Protein AF-A0A850T8P4-F1 (afdb_monomer_lite)

Secondary structure (DSSP, 8-state):
-PPPPPHHHHHHHHHHHHHHHHTT--SHHHHHHHHHHHHHHHHHHHTT---HHHHHHHHHHHH--HHHHHHHHHHIIIIIHHHS-HHHHHHHHHHHTSHHHHHHHHTTTTT-

Foldseek 3Di:
DDDDQDPVLLVVLLCLLLCLQQVPQDDPVSNVVSSVLSLQLLLCLLQVNLDLVSQLVSCCVPVVDNVVSVVVSCSNVPPRSVSDDPVSSVSSNVQCVDPVSVVVSVVVVVVD

Structure (mmCIF, N/CA/C/O backbone):
data_AF-A0A850T8P4-F1
#
_entry.id   AF-A0A850T8P4-F1
#
loop_
_atom_site.group_PDB
_atom_site.id
_atom_site.type_symbol
_atom_site.label_atom_id
_atom_site.label_alt_id
_atom_site.label_comp_id
_atom_site.label_asym_id
_atom_site.label_entity_id
_atom_site.label_seq_id
_atom_site.pdbx_PDB_ins_code
_atom_site.Cartn_x
_atom_site.Cartn_y
_atom_site.Cartn_z
_atom_site.occupancy
_atom_site.B_iso_or_equiv
_atom_site.auth_seq_id
_atom_site.auth_comp_id
_atom_site.auth_asym_id
_atom_site.auth_atom_id
_atom_site.pdbx_PDB_model_num
ATOM 1 N N . MET A 1 1 ? -21.821 7.305 18.497 1.00 38.91 1 MET A N 1
ATOM 2 C CA . MET A 1 1 ? -22.010 7.422 17.034 1.00 38.91 1 MET A CA 1
ATOM 3 C C . MET A 1 1 ? -20.646 7.615 16.388 1.00 38.91 1 MET A C 1
ATOM 5 O O . MET A 1 1 ? -20.012 8.635 16.623 1.00 38.91 1 MET A O 1
ATOM 9 N N . GLY A 1 2 ? -20.127 6.601 15.691 1.00 54.88 2 GLY A N 1
ATOM 10 C CA . GLY A 1 2 ? -18.829 6.704 15.018 1.00 54.88 2 GLY A CA 1
ATOM 11 C C . GLY A 1 2 ? -18.959 7.540 13.747 1.00 54.88 2 GLY A C 1
ATOM 12 O O . GLY A 1 2 ? -19.867 7.297 12.961 1.00 54.88 2 GLY A O 1
ATOM 13 N N . LYS A 1 3 ? -18.075 8.523 13.558 1.00 65.81 3 LYS A N 1
ATOM 14 C CA . LYS A 1 3 ? -18.006 9.333 12.335 1.00 65.81 3 LYS A CA 1
ATOM 15 C C . LYS A 1 3 ? -17.810 8.403 11.129 1.00 65.81 3 LYS A C 1
ATOM 17 O O . LYS A 1 3 ? -16.884 7.591 11.144 1.00 65.81 3 LYS A O 1
ATOM 22 N N . THR A 1 4 ? -18.680 8.502 10.125 1.00 82.44 4 THR A N 1
ATOM 23 C CA . THR A 1 4 ? -18.540 7.764 8.862 1.00 82.44 4 THR A CA 1
ATOM 24 C C . THR A 1 4 ? -17.214 8.142 8.209 1.00 82.44 4 THR A C 1
ATOM 26 O O . THR A 1 4 ? -16.907 9.328 8.079 1.00 82.44 4 THR A O 1
ATOM 29 N N . ILE A 1 5 ? -16.416 7.137 7.847 1.00 89.88 5 ILE A N 1
ATOM 30 C CA . ILE A 1 5 ? -15.152 7.333 7.131 1.00 89.88 5 ILE A CA 1
ATOM 31 C C . ILE A 1 5 ? -15.494 7.676 5.685 1.00 89.88 5 ILE A C 1
ATOM 33 O O . ILE A 1 5 ? -16.238 6.933 5.046 1.00 89.88 5 ILE A O 1
ATOM 37 N N . LYS A 1 6 ? -14.989 8.807 5.192 1.00 92.25 6 LYS A N 1
ATOM 38 C CA . LYS A 1 6 ? -15.264 9.270 3.834 1.00 92.25 6 LYS A CA 1
ATOM 39 C C . LYS A 1 6 ? -14.225 8.744 2.848 1.00 92.25 6 LYS A C 1
ATOM 41 O O . LYS A 1 6 ? -13.068 8.551 3.219 1.00 92.25 6 LYS A O 1
ATOM 46 N N . LYS A 1 7 ? -14.628 8.570 1.590 1.00 92.25 7 LYS A N 1
ATOM 47 C CA . LYS A 1 7 ? -13.743 8.116 0.513 1.00 92.25 7 LYS A CA 1
ATOM 48 C C . LYS A 1 7 ? -12.568 9.070 0.298 1.00 92.25 7 LYS A C 1
ATOM 50 O O . LYS A 1 7 ? -11.436 8.615 0.201 1.00 92.25 7 LYS A O 1
ATOM 55 N N . GLU A 1 8 ? -12.806 10.379 0.359 1.00 94.94 8 GLU A N 1
ATOM 56 C CA . GLU A 1 8 ? -11.762 11.392 0.152 1.00 94.94 8 GLU A CA 1
ATOM 57 C C . GLU A 1 8 ? -10.690 11.347 1.251 1.00 94.94 8 GLU A C 1
ATOM 59 O O . GLU A 1 8 ? -9.529 11.684 1.020 1.00 94.94 8 GLU A O 1
ATOM 64 N N . ASP A 1 9 ? -11.062 10.927 2.466 1.00 95.62 9 ASP A N 1
ATOM 65 C CA . ASP A 1 9 ? -10.086 10.718 3.533 1.00 95.62 9 ASP A CA 1
ATOM 66 C C . ASP A 1 9 ? -9.191 9.516 3.203 1.00 95.62 9 ASP A C 1
ATOM 68 O O . ASP A 1 9 ? -7.980 9.580 3.393 1.00 95.62 9 ASP A O 1
ATOM 72 N N . ILE A 1 10 ? -9.767 8.437 2.665 1.00 96.56 10 ILE A N 1
ATOM 73 C CA . ILE A 1 10 ? -9.036 7.226 2.273 1.00 96.56 10 ILE A CA 1
ATOM 74 C C . ILE A 1 10 ? -8.128 7.465 1.068 1.00 96.56 10 ILE A C 1
ATOM 76 O O . ILE A 1 10 ? -6.999 6.977 1.063 1.00 96.56 10 ILE A O 1
ATOM 80 N N . GLU A 1 11 ? -8.571 8.252 0.092 1.00 95.88 11 GLU A N 1
ATOM 81 C CA . GLU A 1 11 ? -7.754 8.658 -1.056 1.00 95.88 11 GLU A CA 1
ATOM 82 C C . GLU A 1 11 ? -6.499 9.414 -0.598 1.00 95.88 11 GLU A C 1
ATOM 84 O O . GLU A 1 11 ? -5.391 9.069 -1.005 1.00 95.88 11 GLU A O 1
ATOM 89 N N . LYS A 1 12 ? -6.631 10.339 0.362 1.00 97.75 12 LYS A N 1
ATOM 90 C CA . LYS A 1 12 ? -5.477 11.027 0.972 1.00 97.75 12 LYS A CA 1
ATOM 91 C C . LYS A 1 12 ? -4.542 10.076 1.718 1.00 97.75 12 LYS A C 1
ATOM 93 O O . LYS A 1 12 ? -3.325 10.270 1.701 1.00 97.75 12 LYS A O 1
ATOM 98 N N . LEU A 1 13 ? -5.078 9.051 2.387 1.00 98.31 13 LEU A N 1
ATOM 99 C CA . LEU A 1 13 ? -4.240 8.032 3.027 1.00 98.31 13 LEU A CA 1
ATOM 100 C C . LEU A 1 13 ? -3.466 7.218 1.989 1.00 98.31 13 LEU A C 1
ATOM 102 O O . LEU A 1 13 ? -2.280 6.963 2.192 1.00 98.31 13 LEU A O 1
ATOM 106 N N . PHE A 1 14 ? -4.101 6.861 0.872 1.00 98.00 14 PHE A N 1
ATOM 107 C CA . PHE A 1 14 ? -3.432 6.180 -0.231 1.00 98.00 14 PHE A CA 1
ATOM 108 C C . PHE A 1 14 ? -2.347 7.056 -0.878 1.00 98.00 14 PHE A C 1
ATOM 110 O O . PHE A 1 14 ? -1.243 6.574 -1.132 1.00 98.00 14 PHE A O 1
ATOM 117 N N . GLU A 1 15 ? -2.599 8.349 -1.094 1.00 97.75 15 GLU A N 1
ATOM 118 C CA . GLU A 1 15 ? -1.586 9.298 -1.582 1.00 97.75 15 GLU A CA 1
ATOM 119 C C . GLU A 1 15 ? -0.380 9.362 -0.637 1.00 97.75 15 GLU A C 1
ATOM 121 O O . GLU A 1 15 ? 0.764 9.200 -1.064 1.00 97.75 15 GLU A O 1
ATOM 126 N N . LYS A 1 16 ? -0.627 9.514 0.669 1.00 98.31 16 LYS A N 1
ATOM 127 C CA . LYS A 1 16 ? 0.425 9.537 1.696 1.00 98.31 16 LYS A CA 1
ATOM 128 C C . LYS A 1 16 ? 1.228 8.234 1.727 1.00 98.31 16 LYS A C 1
ATOM 130 O O . LYS A 1 16 ? 2.453 8.268 1.825 1.00 98.31 16 LYS A O 1
ATOM 135 N N . PHE A 1 17 ? 0.543 7.097 1.631 1.00 98.38 17 PHE A N 1
ATOM 136 C CA . PHE A 1 17 ? 1.140 5.763 1.611 1.00 98.38 17 PHE A CA 1
ATOM 137 C C . PHE A 1 17 ? 1.982 5.509 0.353 1.00 98.38 17 PHE A C 1
ATOM 139 O O . PHE A 1 17 ? 3.072 4.947 0.446 1.00 98.38 17 PHE A O 1
ATOM 146 N N . SER A 1 18 ? 1.494 5.927 -0.817 1.00 97.81 18 SER A N 1
ATOM 147 C CA . SER A 1 18 ? 2.135 5.693 -2.118 1.00 97.81 18 SER A CA 1
ATOM 148 C C . SER A 1 18 ? 3.256 6.681 -2.430 1.00 97.81 18 SER A C 1
ATOM 150 O O . SER A 1 18 ? 4.151 6.361 -3.212 1.00 97.81 18 SER A O 1
ATOM 152 N N . TYR A 1 19 ? 3.265 7.853 -1.790 1.00 97.69 19 TYR A N 1
ATOM 153 C CA . TYR A 1 19 ? 4.244 8.909 -2.044 1.00 97.69 19 TYR A CA 1
ATOM 154 C C . TYR A 1 19 ? 5.713 8.442 -2.050 1.00 97.69 19 TYR A C 1
ATOM 156 O O . TYR A 1 19 ? 6.442 8.827 -2.965 1.00 97.69 19 TYR A O 1
ATOM 164 N N . PRO A 1 20 ? 6.196 7.587 -1.120 1.00 96.94 20 PRO A N 1
ATOM 165 C CA . PRO A 1 20 ? 7.571 7.084 -1.166 1.00 96.94 20 PRO A CA 1
ATOM 166 C C . PRO A 1 20 ? 7.922 6.304 -2.442 1.00 96.94 20 PRO A C 1
ATOM 168 O O . PRO A 1 20 ? 9.083 6.322 -2.843 1.00 96.94 20 PRO A O 1
ATOM 171 N N . MET A 1 21 ? 6.942 5.644 -3.064 1.00 95.38 21 MET A N 1
ATOM 172 C CA . MET A 1 21 ? 7.085 4.891 -4.314 1.00 95.38 21 MET A CA 1
ATOM 173 C C . MET A 1 21 ? 6.953 5.798 -5.541 1.00 95.38 21 MET A C 1
ATOM 175 O O . MET A 1 21 ? 7.703 5.662 -6.506 1.00 95.38 21 MET A O 1
ATOM 179 N N . THR A 1 22 ? 6.004 6.733 -5.517 1.00 95.25 22 THR A N 1
ATOM 180 C CA . THR A 1 22 ? 5.643 7.541 -6.690 1.00 95.25 22 THR A CA 1
ATOM 181 C C . THR A 1 22 ? 6.522 8.775 -6.870 1.00 95.25 22 THR A C 1
ATOM 183 O O . THR A 1 22 ? 6.735 9.205 -8.001 1.00 95.25 22 THR A O 1
ATOM 186 N N . ARG A 1 23 ? 7.101 9.329 -5.795 1.00 93.88 23 ARG A N 1
ATOM 187 C CA . ARG A 1 23 ? 7.902 10.568 -5.854 1.00 93.88 23 ARG A CA 1
ATOM 188 C C . ARG A 1 23 ? 9.158 10.489 -6.726 1.00 93.88 23 ARG A C 1
ATOM 190 O O . ARG A 1 23 ? 9.653 11.524 -7.157 1.00 93.88 23 ARG A O 1
ATOM 197 N N . SER A 1 24 ? 9.699 9.290 -6.931 1.00 84.88 24 SER A N 1
ATOM 198 C CA . SER A 1 24 ?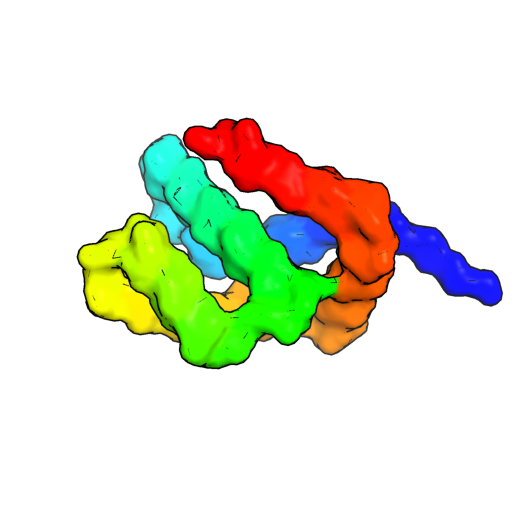 10.927 9.071 -7.709 1.00 84.88 24 SER A CA 1
ATOM 199 C C . SER A 1 24 ? 10.645 8.784 -9.187 1.00 84.88 24 SER A C 1
ATOM 201 O O . SER A 1 24 ? 11.581 8.662 -9.973 1.00 84.88 24 SER A O 1
ATOM 203 N N . ALA A 1 25 ? 9.373 8.655 -9.573 1.00 90.31 25 ALA A N 1
ATOM 204 C CA . ALA A 1 25 ? 8.971 8.339 -10.933 1.00 90.31 25 ALA A CA 1
ATOM 205 C C . ALA A 1 25 ? 8.954 9.596 -11.814 1.00 90.31 25 ALA A C 1
ATOM 207 O O . ALA A 1 25 ? 8.216 10.551 -11.556 1.00 90.31 25 ALA A O 1
ATOM 208 N N . ILE A 1 26 ? 9.744 9.586 -12.887 1.00 91.31 26 ILE A N 1
ATOM 209 C CA . ILE A 1 26 ? 9.927 10.745 -13.768 1.00 91.31 26 ILE A CA 1
ATOM 210 C C . ILE A 1 26 ? 9.046 10.595 -15.010 1.00 91.31 26 ILE A C 1
ATOM 212 O O . ILE A 1 26 ? 8.223 11.470 -15.307 1.00 91.31 26 ILE A O 1
ATOM 216 N N . THR A 1 27 ? 9.188 9.471 -15.716 1.00 95.06 27 THR A N 1
ATOM 217 C CA . THR A 1 27 ? 8.470 9.214 -16.971 1.00 95.06 27 THR A CA 1
ATOM 218 C C . THR A 1 27 ? 7.016 8.811 -16.726 1.00 95.06 27 THR A C 1
ATOM 220 O O . THR A 1 27 ? 6.643 8.398 -15.626 1.00 95.06 27 THR A O 1
ATOM 223 N N . SER A 1 28 ? 6.169 8.923 -17.757 1.00 92.00 28 SER A N 1
ATOM 224 C CA . SER A 1 28 ? 4.773 8.464 -17.672 1.00 92.00 28 SER A CA 1
ATOM 225 C C . SER A 1 28 ? 4.696 6.978 -17.308 1.00 92.00 28 SER A C 1
ATOM 227 O O . SER A 1 28 ? 3.923 6.601 -16.429 1.00 92.00 28 SER A O 1
ATOM 229 N N . ASP A 1 29 ? 5.561 6.156 -17.903 1.00 92.62 29 ASP A N 1
ATOM 230 C CA . ASP A 1 29 ? 5.579 4.713 -17.658 1.00 92.62 29 ASP A CA 1
ATOM 231 C C . ASP A 1 29 ? 6.047 4.380 -16.243 1.00 92.62 29 ASP A C 1
ATOM 233 O O . ASP A 1 29 ? 5.413 3.577 -15.563 1.00 92.62 29 ASP A O 1
ATOM 237 N N . GLN A 1 30 ? 7.082 5.067 -15.744 1.00 91.44 30 GLN A N 1
ATOM 238 C CA . GLN A 1 30 ? 7.502 4.933 -14.348 1.00 91.44 30 GLN A CA 1
ATOM 239 C C . GLN A 1 30 ? 6.372 5.330 -13.397 1.00 91.44 30 GLN A C 1
ATOM 241 O O . GLN A 1 30 ? 6.117 4.628 -12.426 1.00 91.44 30 GLN A O 1
ATOM 246 N N . LYS A 1 31 ? 5.650 6.421 -13.682 1.00 93.56 31 LYS A N 1
ATOM 247 C CA . LYS A 1 31 ? 4.533 6.876 -12.839 1.00 93.56 31 LYS A CA 1
ATOM 248 C C . LYS A 1 31 ? 3.402 5.853 -12.811 1.00 93.56 31 LYS A C 1
ATOM 250 O O . LYS A 1 31 ? 2.889 5.553 -11.734 1.00 93.56 31 LYS A O 1
ATOM 255 N N . LYS A 1 32 ? 3.043 5.289 -13.969 1.00 92.12 32 LYS A N 1
ATOM 256 C CA . LYS A 1 32 ? 2.035 4.224 -14.077 1.00 92.12 32 LYS A CA 1
ATOM 257 C C . LYS A 1 32 ? 2.462 2.970 -13.314 1.00 92.12 32 LYS A C 1
ATOM 259 O O . LYS A 1 32 ? 1.677 2.466 -12.515 1.00 92.12 32 LYS A O 1
ATOM 264 N N . ALA A 1 33 ? 3.701 2.516 -13.498 1.00 91.56 33 ALA A N 1
ATOM 265 C CA . ALA A 1 33 ? 4.237 1.342 -12.814 1.00 91.56 33 ALA A CA 1
ATOM 266 C C . ALA A 1 33 ? 4.302 1.541 -11.289 1.00 91.56 33 ALA A C 1
ATOM 268 O O . ALA A 1 33 ? 3.794 0.712 -10.537 1.00 91.56 33 ALA A O 1
ATOM 269 N N . SER A 1 34 ? 4.844 2.670 -10.821 1.00 94.19 34 SER A N 1
ATOM 270 C CA . SER A 1 34 ? 4.906 3.017 -9.395 1.00 94.19 34 SER A CA 1
ATOM 271 C C . SER A 1 34 ? 3.520 3.114 -8.760 1.00 94.19 34 SER A C 1
ATOM 273 O O . SER A 1 34 ? 3.333 2.672 -7.624 1.00 94.19 34 SER A O 1
ATOM 275 N N . LEU A 1 35 ? 2.536 3.670 -9.473 1.00 94.81 35 LEU A N 1
ATOM 276 C CA . LEU A 1 35 ? 1.155 3.714 -9.002 1.00 94.81 35 LEU A CA 1
ATOM 277 C C . LEU A 1 35 ? 0.545 2.308 -8.936 1.00 94.81 35 LEU A C 1
ATOM 279 O O . LEU A 1 35 ? -0.060 1.971 -7.923 1.00 94.81 35 LEU A O 1
ATOM 283 N N . GLY A 1 36 ? 0.736 1.480 -9.968 1.00 93.94 36 GLY A N 1
ATOM 284 C CA . GLY A 1 36 ? 0.279 0.087 -9.996 1.00 93.94 36 GLY A CA 1
ATOM 285 C C . GLY A 1 36 ? 0.836 -0.730 -8.829 1.00 93.94 36 GLY A C 1
ATOM 286 O O . GLY A 1 36 ? 0.069 -1.305 -8.060 1.00 93.94 36 GLY A O 1
ATOM 287 N N . LEU A 1 37 ? 2.155 -0.684 -8.611 1.00 94.62 37 LEU A N 1
ATOM 288 C CA . LEU A 1 37 ? 2.804 -1.319 -7.456 1.00 94.62 37 LEU A CA 1
ATOM 289 C C . LEU A 1 37 ? 2.242 -0.797 -6.130 1.00 94.62 37 LEU A C 1
ATOM 291 O O . LEU A 1 37 ? 1.945 -1.579 -5.230 1.00 94.62 37 LEU A O 1
ATOM 295 N N . SER A 1 38 ? 2.037 0.518 -6.013 1.00 96.81 38 SER A N 1
ATOM 296 C CA . SER A 1 38 ? 1.459 1.111 -4.802 1.00 96.81 38 SER A CA 1
ATOM 297 C C . SER A 1 38 ? 0.045 0.607 -4.527 1.00 96.81 38 SER A C 1
ATOM 299 O O . SER A 1 38 ? -0.285 0.363 -3.372 1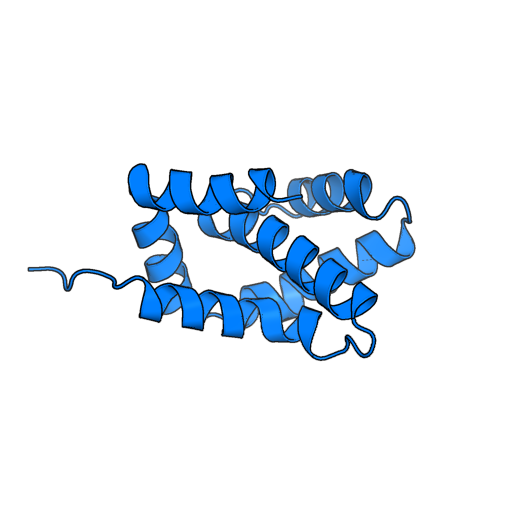.00 96.81 38 SER A O 1
ATOM 301 N N . LYS A 1 39 ? -0.785 0.427 -5.562 1.00 96.06 39 LYS A N 1
ATOM 302 C CA . LYS A 1 39 ? -2.139 -0.128 -5.425 1.00 96.06 39 LYS A CA 1
ATOM 303 C C . LYS A 1 39 ? -2.101 -1.568 -4.914 1.00 96.06 39 LYS A C 1
ATOM 305 O O . LYS A 1 39 ? -2.825 -1.889 -3.978 1.00 96.06 39 LYS A O 1
ATOM 310 N N . ILE A 1 40 ? -1.227 -2.406 -5.471 1.00 95.12 40 ILE A N 1
ATOM 311 C CA . ILE A 1 40 ? -1.069 -3.810 -5.056 1.00 95.12 40 ILE A CA 1
ATOM 312 C C . ILE A 1 40 ? -0.633 -3.893 -3.587 1.00 95.12 40 ILE A C 1
ATOM 314 O O . ILE A 1 40 ? -1.235 -4.606 -2.786 1.00 95.12 40 ILE A O 1
ATOM 318 N N . LEU A 1 41 ? 0.373 -3.103 -3.207 1.00 96.75 41 LEU A N 1
ATOM 319 C CA . LEU A 1 41 ? 0.858 -3.044 -1.828 1.00 96.75 41 LEU A CA 1
ATOM 320 C C . LEU A 1 41 ? -0.190 -2.460 -0.869 1.00 96.75 41 LEU A C 1
ATOM 322 O O . LEU A 1 41 ? -0.281 -2.885 0.281 1.00 96.75 41 LEU A O 1
ATOM 326 N N . TRP A 1 42 ? -1.000 -1.506 -1.334 1.00 97.62 42 TRP A N 1
ATOM 327 C CA . TRP A 1 42 ? -2.116 -0.959 -0.567 1.00 97.62 42 TRP A CA 1
ATOM 328 C C . TRP A 1 42 ? -3.177 -2.0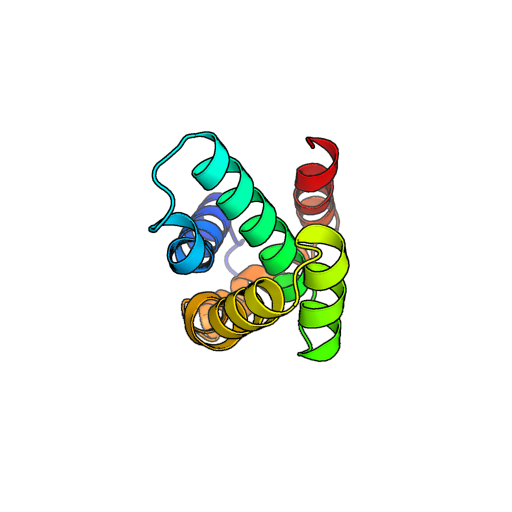19 -0.278 1.00 97.62 42 TRP A C 1
ATOM 330 O O . TRP A 1 42 ? -3.639 -2.100 0.857 1.00 97.62 42 TRP A O 1
ATOM 340 N N . LEU A 1 43 ? -3.518 -2.859 -1.262 1.00 95.81 43 LEU A N 1
ATOM 341 C CA . LEU A 1 43 ? -4.450 -3.970 -1.071 1.00 95.81 43 LEU A CA 1
ATOM 342 C C . LEU A 1 43 ? -3.958 -4.917 0.028 1.00 95.81 43 LEU A C 1
ATOM 344 O O . LEU A 1 43 ? -4.692 -5.153 0.985 1.00 95.81 43 LEU A O 1
ATOM 348 N N . ALA A 1 44 ? -2.705 -5.379 -0.057 1.00 95.50 44 ALA A N 1
ATOM 349 C CA . ALA A 1 44 ? -2.118 -6.247 0.966 1.00 95.50 44 ALA A CA 1
ATOM 350 C C . ALA A 1 44 ? -2.134 -5.593 2.361 1.00 95.50 44 ALA A C 1
ATOM 352 O O . ALA A 1 44 ? -2.461 -6.238 3.358 1.00 95.50 44 ALA A O 1
ATOM 353 N N . PHE A 1 45 ? -1.828 -4.294 2.433 1.00 97.25 45 PHE A N 1
ATOM 354 C CA . PHE A 1 45 ? -1.826 -3.520 3.674 1.00 97.25 45 PHE A CA 1
ATOM 355 C C . PHE A 1 45 ? -3.218 -3.411 4.321 1.00 97.25 45 PHE A C 1
ATOM 357 O O . PHE A 1 45 ? -3.378 -3.655 5.523 1.00 97.25 45 PHE A O 1
ATOM 364 N N . VAL A 1 46 ? -4.241 -3.031 3.549 1.00 96.12 46 VAL A N 1
ATOM 365 C CA . VAL A 1 46 ? -5.595 -2.820 4.090 1.00 96.12 46 VAL A CA 1
ATOM 366 C C . VAL A 1 46 ? -6.332 -4.128 4.367 1.00 96.12 46 VAL A C 1
ATOM 368 O O . VAL A 1 46 ? -7.224 -4.140 5.213 1.00 96.12 46 VAL A O 1
ATOM 371 N N . SER A 1 47 ? -5.922 -5.231 3.734 1.00 93.31 47 SER A N 1
ATOM 372 C CA . SER A 1 47 ? -6.431 -6.576 4.010 1.00 93.31 47 SER A CA 1
ATOM 373 C C . SER A 1 47 ? -5.687 -7.305 5.139 1.00 93.31 47 SER A C 1
ATOM 375 O O . SER A 1 47 ? -5.989 -8.468 5.392 1.00 93.31 47 SER A O 1
ATOM 377 N N . ASN A 1 48 ? -4.710 -6.668 5.805 1.00 94.31 48 ASN A N 1
ATOM 378 C CA . ASN A 1 48 ? -3.817 -7.313 6.784 1.00 94.31 48 ASN A CA 1
ATOM 379 C C . ASN A 1 48 ? -3.087 -8.558 6.233 1.00 94.31 48 ASN A C 1
ATOM 381 O O . ASN A 1 48 ? -2.808 -9.497 6.976 1.00 94.31 48 ASN A O 1
ATOM 385 N N . ASN A 1 49 ? -2.780 -8.575 4.934 1.00 94.94 49 ASN A N 1
ATOM 386 C CA . ASN A 1 49 ? -2.123 -9.695 4.257 1.00 94.94 49 ASN A CA 1
ATOM 387 C C . ASN A 1 49 ? -0.672 -9.369 3.856 1.00 94.94 49 ASN A C 1
ATOM 389 O O . ASN A 1 49 ? -0.144 -9.920 2.894 1.00 94.94 49 ASN A O 1
ATOM 393 N N . ASP A 1 50 ? -0.027 -8.454 4.577 1.00 96.19 50 ASP A N 1
ATOM 394 C CA . ASP A 1 50 ? 1.260 -7.856 4.226 1.00 96.19 50 ASP A CA 1
ATOM 395 C C . ASP A 1 50 ? 2.450 -8.410 5.030 1.00 96.19 50 ASP A C 1
ATOM 397 O O . ASP A 1 50 ? 3.342 -7.659 5.436 1.00 96.19 50 ASP A O 1
ATOM 401 N N . SER A 1 51 ? 2.476 -9.722 5.283 1.00 97.44 51 SER A N 1
ATOM 402 C CA . SER A 1 51 ? 3.673 -10.381 5.823 1.00 97.44 51 SER A CA 1
ATOM 403 C C . SER A 1 51 ? 4.865 -10.209 4.873 1.00 97.44 51 SER A C 1
ATOM 405 O O . SER A 1 51 ? 4.686 -9.983 3.675 1.00 97.44 51 SER A O 1
ATOM 407 N N . GLU A 1 52 ? 6.094 -10.319 5.389 1.00 96.31 52 GLU A N 1
ATOM 408 C CA . GLU A 1 52 ? 7.303 -10.206 4.556 1.00 96.31 52 GLU A CA 1
ATOM 409 C C . GLU A 1 52 ? 7.291 -11.208 3.396 1.00 96.31 52 GLU A C 1
ATOM 411 O O . GLU A 1 52 ? 7.540 -10.825 2.255 1.00 96.31 52 GLU A O 1
ATOM 416 N N . GLU A 1 53 ? 6.901 -12.454 3.671 1.00 96.75 53 GLU A N 1
ATOM 417 C CA . GLU A 1 53 ? 6.749 -13.507 2.666 1.00 96.75 53 GLU A CA 1
ATOM 418 C C . GLU A 1 53 ? 5.698 -13.151 1.605 1.00 96.75 53 GLU A C 1
ATOM 420 O O . GLU A 1 53 ? 5.968 -13.258 0.410 1.00 96.75 53 GLU A O 1
ATOM 425 N N . ASN A 1 54 ? 4.516 -12.672 2.009 1.00 97.19 54 ASN A N 1
ATOM 426 C CA . ASN A 1 54 ? 3.459 -12.331 1.056 1.00 97.19 54 ASN A CA 1
ATOM 427 C C . ASN A 1 54 ? 3.847 -11.155 0.167 1.00 97.19 54 ASN A C 1
ATOM 429 O O . ASN A 1 54 ? 3.589 -11.186 -1.037 1.00 97.19 54 ASN A O 1
ATOM 433 N N . ILE A 1 55 ? 4.464 -10.122 0.742 1.00 97.69 55 ILE A N 1
ATOM 434 C CA . ILE A 1 55 ? 4.931 -8.962 -0.019 1.00 97.69 55 ILE A CA 1
ATOM 435 C C . ILE A 1 55 ? 6.027 -9.379 -0.995 1.00 97.69 55 ILE A C 1
ATOM 437 O O . ILE A 1 55 ? 5.940 -9.033 -2.173 1.00 97.69 55 ILE A O 1
ATOM 441 N N . TYR A 1 56 ? 6.997 -10.174 -0.542 1.00 95.75 56 TYR A N 1
ATOM 442 C CA . TYR A 1 56 ? 8.058 -10.685 -1.401 1.00 95.75 56 TYR A CA 1
ATOM 443 C C . TYR A 1 56 ? 7.490 -11.518 -2.558 1.00 95.75 56 TYR A C 1
ATOM 445 O O . TYR A 1 56 ? 7.800 -11.243 -3.716 1.00 95.75 56 TYR A O 1
ATOM 453 N N . ASN A 1 57 ? 6.607 -12.480 -2.273 1.00 95.50 57 ASN A N 1
ATOM 454 C CA . ASN A 1 57 ? 5.993 -13.344 -3.287 1.00 95.50 57 ASN A CA 1
ATOM 455 C C . ASN A 1 57 ? 5.129 -12.549 -4.277 1.00 95.50 57 ASN A C 1
ATOM 457 O O . ASN A 1 57 ? 5.169 -12.800 -5.480 1.00 95.50 57 ASN A O 1
ATOM 461 N N . THR A 1 58 ? 4.376 -11.559 -3.789 1.00 94.19 58 THR A N 1
ATOM 462 C CA . THR A 1 58 ? 3.563 -10.673 -4.636 1.00 94.19 58 THR A CA 1
ATOM 463 C C . THR A 1 58 ? 4.447 -9.867 -5.585 1.00 94.19 58 THR A C 1
ATOM 465 O O . THR A 1 58 ? 4.173 -9.785 -6.781 1.00 94.19 58 THR A O 1
ATOM 468 N N . LEU A 1 59 ? 5.532 -9.281 -5.074 1.00 94.81 59 LEU A N 1
ATOM 469 C CA . LEU A 1 59 ? 6.457 -8.485 -5.879 1.00 94.81 59 LEU A CA 1
ATOM 470 C C . LEU A 1 59 ? 7.268 -9.339 -6.858 1.00 94.81 59 LEU A C 1
ATOM 472 O O . LEU A 1 59 ? 7.564 -8.866 -7.955 1.00 94.81 59 LEU A O 1
ATOM 476 N N . ASP A 1 60 ? 7.577 -10.589 -6.515 1.00 94.38 60 ASP A N 1
ATOM 477 C CA . ASP A 1 60 ? 8.316 -11.509 -7.384 1.00 94.38 60 ASP A CA 1
ATOM 478 C C . ASP A 1 60 ? 7.563 -11.780 -8.694 1.00 94.38 60 ASP A C 1
ATOM 480 O O . ASP A 1 60 ? 8.137 -11.711 -9.783 1.00 94.38 60 ASP A O 1
ATOM 484 N N . GLN A 1 61 ? 6.240 -11.955 -8.601 1.00 91.62 61 GLN A N 1
ATOM 485 C CA . GLN A 1 61 ? 5.362 -12.177 -9.755 1.00 91.62 61 GLN A CA 1
ATOM 486 C C . GLN A 1 61 ? 5.314 -10.981 -10.718 1.00 91.62 61 GLN A C 1
ATOM 488 O O . GLN A 1 61 ? 5.115 -11.162 -11.924 1.00 91.62 61 GLN A O 1
ATOM 493 N N . ILE A 1 62 ? 5.503 -9.765 -10.199 1.00 89.56 62 ILE A N 1
ATOM 494 C CA . ILE A 1 62 ? 5.345 -8.514 -10.952 1.00 89.56 62 ILE A CA 1
ATOM 495 C C . ILE A 1 62 ? 6.682 -8.046 -11.517 1.00 89.56 62 ILE A C 1
ATOM 497 O O . ILE A 1 62 ? 6.797 -7.728 -12.698 1.00 89.56 62 ILE A O 1
ATOM 501 N N . VAL A 1 63 ? 7.693 -7.974 -10.655 1.00 89.06 63 VAL A N 1
ATOM 502 C CA . VAL A 1 63 ? 8.964 -7.312 -10.947 1.00 89.06 63 VAL A CA 1
ATOM 503 C C . VAL A 1 63 ? 9.956 -8.278 -11.592 1.00 89.06 63 VAL A C 1
ATOM 505 O O . VAL A 1 63 ? 10.797 -7.837 -12.375 1.00 89.06 63 VAL A O 1
ATOM 508 N N . LYS A 1 64 ? 9.852 -9.585 -11.295 1.00 84.31 64 LYS A N 1
ATOM 509 C CA . LYS A 1 64 ? 10.662 -10.672 -11.884 1.00 84.31 64 LYS A CA 1
ATOM 510 C C . LYS A 1 64 ? 12.174 -10.404 -11.873 1.00 84.31 64 LYS A C 1
ATOM 512 O O . LYS A 1 64 ? 12.917 -10.858 -12.740 1.00 84.31 64 LYS A O 1
ATOM 517 N N . ASN A 1 65 ? 12.627 -9.629 -10.891 1.00 93.56 65 ASN A N 1
ATOM 518 C CA . ASN A 1 65 ? 14.017 -9.281 -10.655 1.00 93.56 65 ASN A CA 1
ATOM 519 C C . ASN A 1 65 ? 14.234 -9.218 -9.141 1.00 93.56 65 ASN A C 1
ATOM 521 O O . ASN A 1 65 ? 13.569 -8.449 -8.445 1.00 93.56 65 ASN A O 1
ATOM 525 N N . HIS A 1 66 ? 15.164 -10.035 -8.650 1.00 91.69 66 HIS A N 1
ATOM 526 C CA . HIS A 1 66 ? 15.394 -10.230 -7.221 1.00 91.69 66 HIS A CA 1
ATOM 527 C C . HIS A 1 66 ? 15.836 -8.946 -6.499 1.00 91.69 66 HIS A C 1
ATOM 529 O O . HIS A 1 66 ? 15.293 -8.613 -5.447 1.00 91.69 66 HIS A O 1
ATOM 535 N N . GLU A 1 67 ? 16.767 -8.182 -7.076 1.00 94.88 67 GLU A N 1
ATOM 536 C CA . GLU A 1 67 ? 17.278 -6.943 -6.468 1.00 94.88 67 GLU A CA 1
ATOM 537 C C . GLU A 1 67 ? 16.189 -5.872 -6.357 1.00 94.88 67 GLU A C 1
ATOM 539 O O . GLU A 1 67 ? 16.045 -5.203 -5.327 1.00 94.88 67 GLU A O 1
ATOM 544 N N . ASN A 1 68 ? 15.373 -5.741 -7.401 1.00 92.81 68 ASN A N 1
ATOM 545 C CA . ASN A 1 68 ? 14.235 -4.837 -7.395 1.00 92.81 68 ASN A CA 1
ATOM 546 C C . ASN A 1 68 ? 13.165 -5.305 -6.399 1.00 92.81 68 ASN A C 1
ATOM 548 O O . ASN A 1 68 ? 12.598 -4.469 -5.700 1.00 92.81 68 ASN A O 1
ATOM 552 N N . ASN A 1 69 ? 12.913 -6.613 -6.279 1.00 95.38 69 ASN A N 1
ATOM 553 C CA . ASN A 1 69 ? 11.992 -7.156 -5.278 1.00 95.38 69 ASN A CA 1
ATOM 554 C C . ASN A 1 69 ? 12.451 -6.800 -3.852 1.00 95.38 69 ASN A C 1
ATOM 556 O O . ASN A 1 69 ? 11.681 -6.209 -3.094 1.00 95.38 69 ASN A O 1
ATOM 560 N N . ILE A 1 70 ? 13.723 -7.044 -3.514 1.00 95.81 70 ILE A N 1
ATOM 561 C CA . ILE A 1 70 ? 14.301 -6.643 -2.220 1.00 95.81 70 ILE A CA 1
ATOM 562 C C . ILE A 1 70 ? 14.137 -5.136 -1.998 1.00 95.81 70 ILE A C 1
ATOM 564 O O . ILE A 1 70 ? 13.725 -4.699 -0.918 1.00 95.81 70 ILE A O 1
ATOM 568 N N . SER A 1 71 ? 14.431 -4.334 -3.023 1.00 94.69 71 SER A N 1
ATOM 569 C CA . SER A 1 71 ? 14.348 -2.875 -2.951 1.00 94.69 71 SER A CA 1
ATOM 570 C C . SER A 1 71 ? 12.917 -2.391 -2.696 1.00 94.69 71 SER A C 1
ATOM 572 O O . SER A 1 71 ? 12.697 -1.557 -1.814 1.00 94.69 71 SER A O 1
ATOM 574 N N . PHE A 1 72 ? 11.926 -2.932 -3.409 1.00 95.44 72 PHE A N 1
ATOM 575 C CA . PHE A 1 72 ? 10.517 -2.567 -3.242 1.00 95.44 72 PHE A CA 1
ATOM 576 C C . PHE A 1 72 ? 9.908 -3.114 -1.949 1.00 95.44 72 PHE A C 1
ATOM 578 O O . PHE A 1 72 ? 9.177 -2.384 -1.278 1.00 95.44 72 PHE A O 1
ATOM 585 N N . SER A 1 73 ? 10.267 -4.333 -1.542 1.00 96.88 73 SER A N 1
ATOM 586 C CA . SER A 1 73 ? 9.890 -4.904 -0.243 1.00 96.88 73 SER A CA 1
ATOM 587 C C . SER A 1 73 ? 10.412 -4.031 0.902 1.00 96.88 73 SER A C 1
ATOM 589 O O . SER A 1 73 ? 9.665 -3.637 1.799 1.00 96.88 73 SER A O 1
ATOM 591 N N . SER A 1 74 ? 11.682 -3.622 0.830 1.00 97.06 74 SER A N 1
ATOM 592 C CA . SER A 1 74 ? 12.281 -2.712 1.812 1.00 97.06 74 SER A CA 1
ATOM 593 C C . SER A 1 74 ? 11.589 -1.346 1.809 1.00 97.06 74 SER A C 1
ATOM 595 O O . SER A 1 74 ? 11.254 -0.800 2.862 1.00 97.06 74 SER A O 1
ATOM 597 N N . LEU A 1 75 ? 11.322 -0.785 0.626 1.00 97.19 75 LEU A N 1
ATOM 598 C CA . LEU A 1 75 ? 10.606 0.483 0.491 1.00 97.19 75 LEU A CA 1
ATOM 599 C C . LEU A 1 75 ? 9.214 0.422 1.139 1.00 97.19 75 LEU A C 1
ATOM 601 O O . LEU A 1 75 ? 8.821 1.363 1.839 1.00 97.19 75 LEU A O 1
ATOM 605 N N . TYR A 1 76 ? 8.508 -0.694 0.958 1.00 98.00 76 TYR A N 1
ATOM 606 C CA . TYR A 1 76 ? 7.210 -0.945 1.566 1.00 98.00 76 TYR A CA 1
ATOM 607 C C . TYR A 1 76 ? 7.280 -0.909 3.100 1.00 98.00 76 TYR A C 1
ATOM 609 O O . TYR A 1 76 ? 6.650 -0.048 3.724 1.00 98.00 76 TYR A O 1
ATOM 617 N N . PHE A 1 77 ? 8.087 -1.779 3.718 1.00 97.75 77 PHE A N 1
ATOM 618 C CA . PHE A 1 77 ? 8.117 -1.929 5.179 1.00 97.75 77 PHE A CA 1
ATOM 619 C C . PHE A 1 77 ? 8.730 -0.729 5.910 1.00 97.75 77 PHE A C 1
ATOM 621 O O . PHE A 1 77 ? 8.299 -0.391 7.017 1.00 97.75 77 PHE A O 1
ATOM 628 N N . TYR A 1 78 ? 9.717 -0.057 5.309 1.00 97.12 78 TYR A N 1
ATOM 629 C CA . TYR A 1 78 ? 10.430 1.034 5.978 1.00 97.12 78 TYR A CA 1
ATOM 630 C C . TYR A 1 78 ? 9.878 2.425 5.679 1.00 97.12 78 TYR A C 1
ATOM 632 O O . TYR A 1 78 ? 10.060 3.312 6.514 1.00 97.12 78 TYR A O 1
ATOM 640 N N . LYS A 1 79 ? 9.207 2.641 4.538 1.00 97.44 79 LYS A N 1
ATOM 641 C CA . LYS A 1 79 ? 8.696 3.973 4.171 1.00 97.44 79 LYS A CA 1
ATOM 642 C C . LYS A 1 79 ? 7.192 4.004 3.949 1.00 97.44 79 LYS A C 1
ATOM 644 O O . LYS A 1 79 ? 6.540 4.841 4.560 1.00 97.44 79 LYS A O 1
ATOM 649 N N . MET A 1 80 ? 6.634 3.123 3.118 1.00 98.06 80 MET A N 1
ATOM 650 C CA . MET A 1 80 ? 5.207 3.194 2.759 1.00 98.06 80 MET A CA 1
ATOM 651 C C . MET A 1 80 ? 4.307 2.839 3.944 1.00 98.06 80 MET A C 1
ATOM 653 O O . MET A 1 80 ? 3.509 3.663 4.385 1.00 98.06 80 MET A O 1
ATOM 657 N N . LYS A 1 81 ? 4.504 1.658 4.545 1.00 96.56 81 LYS A N 1
ATOM 658 C CA . LYS A 1 81 ? 3.729 1.195 5.708 1.00 96.56 81 LYS A CA 1
ATOM 659 C C . LYS A 1 81 ? 3.854 2.148 6.900 1.00 96.56 81 LYS A C 1
ATOM 661 O O . LYS A 1 81 ? 2.880 2.389 7.607 1.00 96.56 81 LYS A O 1
ATOM 666 N N . LYS A 1 82 ? 5.042 2.731 7.097 1.00 96.56 82 LYS A N 1
ATOM 667 C CA . LYS A 1 82 ? 5.331 3.694 8.176 1.00 96.56 82 LYS A CA 1
ATOM 668 C C . LYS A 1 82 ? 4.889 5.128 7.877 1.00 96.56 82 LYS A C 1
ATOM 670 O O . LYS A 1 82 ? 4.915 5.954 8.786 1.00 96.56 82 LYS A O 1
ATOM 675 N N . ALA A 1 83 ? 4.480 5.443 6.646 1.00 97.38 83 ALA A N 1
ATOM 676 C CA . ALA A 1 83 ? 3.945 6.764 6.318 1.00 97.38 83 ALA A CA 1
ATOM 677 C C . ALA A 1 83 ? 2.610 7.022 7.032 1.00 97.38 83 ALA A C 1
ATOM 679 O O . ALA A 1 83 ? 2.258 8.172 7.301 1.00 97.38 83 ALA A O 1
ATOM 680 N N . LEU A 1 84 ? 1.872 5.960 7.363 1.00 97.56 84 LEU A N 1
ATOM 681 C CA . LEU A 1 84 ? 0.625 6.045 8.105 1.00 97.56 84 LEU A CA 1
ATOM 682 C C . LEU A 1 84 ? 0.852 5.856 9.606 1.00 97.56 84 LEU A C 1
ATOM 684 O O . LEU A 1 84 ? 1.568 4.967 10.061 1.00 97.56 84 LEU A O 1
ATOM 688 N N . THR A 1 85 ? 0.192 6.696 10.392 1.00 97.44 85 THR A N 1
ATOM 689 C CA . THR A 1 85 ? 0.063 6.514 11.836 1.00 97.44 85 THR A CA 1
ATOM 690 C C . THR A 1 85 ? -0.855 5.330 12.134 1.00 97.44 85 THR A C 1
ATOM 692 O O . THR A 1 85 ? -1.743 5.002 11.350 1.00 97.44 85 THR A O 1
ATOM 695 N N . LYS A 1 86 ? -0.744 4.754 13.337 1.00 96.00 86 LYS A N 1
ATOM 696 C CA . LYS A 1 86 ? -1.626 3.663 13.789 1.00 96.00 86 LYS A CA 1
ATOM 697 C C . LYS A 1 86 ? -3.120 3.988 13.629 1.00 96.00 86 LYS A C 1
ATOM 699 O O . LYS A 1 86 ? -3.909 3.113 13.288 1.00 96.00 86 LYS A O 1
ATOM 704 N N . LYS A 1 87 ? -3.519 5.244 13.865 1.00 96.69 87 LYS A N 1
ATOM 705 C CA . LYS A 1 87 ? -4.913 5.690 13.711 1.00 96.69 87 LYS A CA 1
ATOM 706 C C . LYS A 1 87 ? -5.352 5.693 12.245 1.00 96.69 87 LYS A C 1
ATOM 708 O O . LYS A 1 87 ? -6.460 5.257 11.952 1.00 96.69 87 LYS A O 1
ATOM 713 N N . GLU A 1 88 ? -4.496 6.170 11.346 1.00 97.44 88 GLU A N 1
ATOM 714 C CA . GLU A 1 88 ? -4.749 6.174 9.900 1.00 97.44 88 GLU A CA 1
ATOM 715 C C . GLU A 1 88 ? -4.802 4.744 9.343 1.00 97.44 88 GLU A C 1
ATOM 717 O O . GLU A 1 88 ? -5.707 4.426 8.578 1.00 97.44 88 GLU A O 1
ATOM 722 N N . THR A 1 89 ? -3.916 3.850 9.798 1.00 96.50 89 THR A N 1
ATOM 723 C CA . THR A 1 89 ? -3.957 2.416 9.464 1.00 96.50 89 THR A CA 1
ATOM 724 C C . THR A 1 89 ? -5.307 1.798 9.817 1.00 96.50 89 THR A C 1
ATOM 726 O O . THR A 1 89 ? -5.972 1.224 8.958 1.00 96.50 89 THR A O 1
ATOM 729 N N . LEU A 1 90 ? -5.752 1.966 11.068 1.00 95.75 90 LEU A N 1
ATOM 730 C CA . LEU A 1 90 ? -7.036 1.429 11.523 1.00 95.75 90 LEU A CA 1
ATOM 731 C C . LEU A 1 90 ? -8.217 2.037 10.757 1.00 95.75 90 LEU A C 1
ATOM 733 O O . LEU A 1 90 ? -9.207 1.354 10.513 1.00 95.75 90 LEU A O 1
ATOM 737 N N . MET A 1 91 ? -8.122 3.311 10.370 1.00 95.88 91 MET A N 1
ATOM 738 C CA . MET A 1 91 ? -9.133 3.97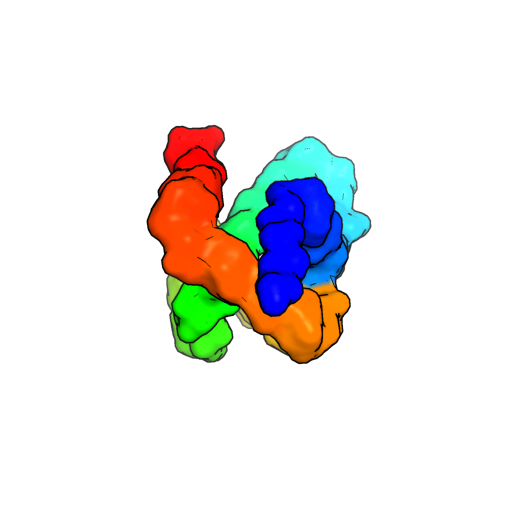7 9.551 1.00 95.88 91 MET A CA 1
ATOM 739 C C . MET A 1 91 ? -9.222 3.355 8.153 1.00 95.88 91 MET A C 1
ATOM 741 O O . MET A 1 91 ? -10.321 3.018 7.720 1.00 95.88 91 MET A O 1
ATOM 745 N N . ALA A 1 92 ? -8.090 3.143 7.479 1.00 96.31 92 ALA A N 1
ATOM 746 C CA . ALA A 1 92 ? -8.057 2.511 6.161 1.00 96.31 92 ALA A CA 1
ATOM 747 C C . ALA A 1 92 ? -8.597 1.074 6.200 1.00 96.31 92 ALA A C 1
ATOM 749 O O . ALA A 1 92 ? -9.503 0.733 5.444 1.00 96.31 92 ALA A O 1
ATOM 750 N N . GLN A 1 93 ? -8.117 0.260 7.140 1.00 96.00 93 GLN A N 1
ATOM 751 C CA . GLN A 1 93 ? -8.555 -1.131 7.297 1.00 96.00 93 GLN A CA 1
ATOM 752 C C . GLN A 1 93 ? -10.046 -1.231 7.635 1.00 96.00 93 GLN A C 1
ATOM 754 O O . GLN A 1 93 ? -10.759 -2.062 7.082 1.00 96.00 93 GLN A O 1
ATOM 759 N N . LYS A 1 94 ? -10.557 -0.341 8.496 1.00 95.19 94 LYS A N 1
ATOM 760 C CA . LYS A 1 94 ? -11.988 -0.288 8.821 1.00 95.19 94 LYS A CA 1
ATOM 761 C 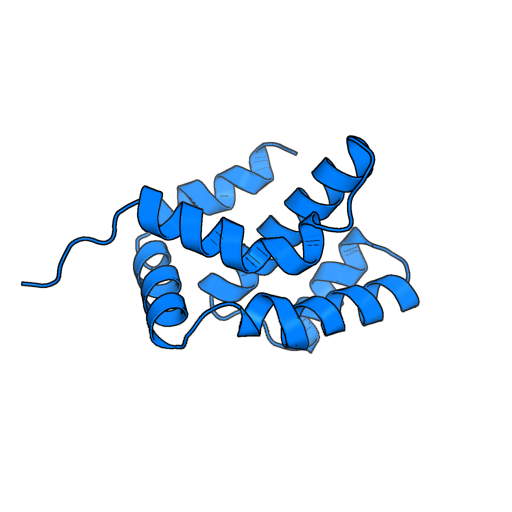C . LYS A 1 94 ? -12.847 0.140 7.631 1.00 95.19 94 LYS A C 1
ATOM 763 O O . LYS A 1 94 ? -13.978 -0.317 7.509 1.00 95.19 94 LYS A O 1
ATOM 768 N N . TYR A 1 95 ? -12.358 1.037 6.778 1.00 95.38 95 TYR A N 1
ATOM 769 C CA . TYR A 1 95 ? -13.098 1.432 5.582 1.00 95.38 95 TYR A CA 1
ATOM 770 C C . TYR A 1 95 ? -13.248 0.259 4.611 1.00 95.38 95 TYR A C 1
ATOM 772 O O . TYR A 1 95 ? -14.356 -0.006 4.147 1.00 95.38 95 TYR A O 1
ATOM 780 N N . TYR A 1 96 ? -12.163 -0.481 4.376 1.00 95.06 96 TYR A N 1
ATOM 781 C CA . TYR A 1 96 ? -12.142 -1.636 3.476 1.00 95.06 96 TYR A CA 1
ATOM 782 C C . TYR A 1 96 ? -12.643 -2.943 4.103 1.00 95.06 96 TYR A C 1
ATOM 784 O O . TYR A 1 96 ? -12.784 -3.933 3.397 1.00 95.06 96 TYR A O 1
ATOM 792 N N . SER A 1 97 ? -12.995 -2.969 5.393 1.00 92.12 97 SER A N 1
ATOM 793 C CA . SER A 1 97 ? -13.741 -4.099 5.962 1.00 92.12 97 SER A CA 1
ATOM 794 C C . SER A 1 97 ? -15.213 -4.107 5.523 1.00 92.12 97 SER A C 1
ATOM 796 O O . SER A 1 97 ? -15.926 -5.079 5.763 1.00 92.12 97 SER A O 1
ATOM 798 N N . ASN A 1 98 ? -15.698 -3.013 4.923 1.00 92.88 98 ASN A N 1
ATOM 799 C CA . ASN A 1 98 ? -16.969 -2.989 4.210 1.00 92.88 98 ASN A CA 1
ATOM 800 C C . ASN A 1 98 ? -16.779 -3.601 2.810 1.00 92.88 98 ASN A C 1
ATOM 802 O O . ASN A 1 98 ? -15.902 -3.177 2.058 1.00 92.88 98 ASN A O 1
ATOM 806 N N . LYS A 1 99 ? -17.637 -4.564 2.456 1.00 91.56 99 LYS A N 1
ATOM 807 C CA . LYS A 1 99 ? -17.557 -5.316 1.197 1.00 91.56 99 LYS A CA 1
ATOM 808 C C . LYS A 1 99 ? -17.671 -4.437 -0.055 1.00 91.56 99 LYS A C 1
ATOM 810 O O . LYS A 1 99 ? -16.968 -4.692 -1.021 1.00 91.56 99 LYS A O 1
ATOM 815 N N . GLU A 1 100 ? -18.522 -3.414 -0.054 1.00 91.94 100 GLU A N 1
ATOM 816 C CA . GLU A 1 100 ? -18.689 -2.513 -1.205 1.00 91.94 100 GLU A CA 1
ATOM 817 C C . GLU A 1 100 ? -17.407 -1.714 -1.455 1.00 91.94 100 GLU A C 1
ATOM 819 O O . GLU A 1 100 ? -16.893 -1.696 -2.571 1.00 91.94 100 GLU A O 1
ATOM 824 N N . ASN A 1 101 ? -16.828 -1.151 -0.392 1.00 91.56 101 ASN A N 1
ATOM 825 C CA . ASN A 1 101 ? -15.558 -0.432 -0.473 1.00 91.56 101 ASN A CA 1
ATOM 826 C C . A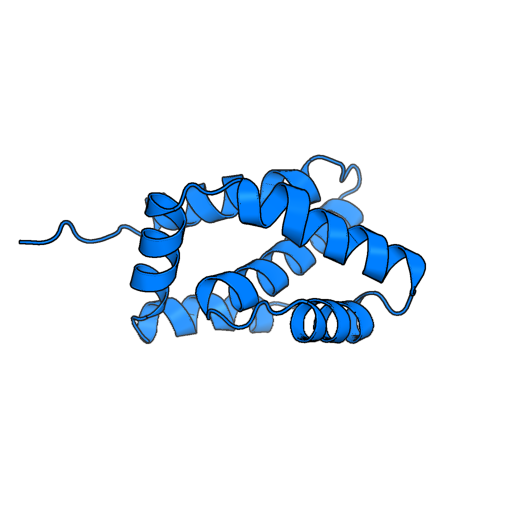SN A 1 101 ? -14.403 -1.353 -0.897 1.00 91.56 101 ASN A C 1
ATOM 828 O O . ASN A 1 101 ? -13.523 -0.936 -1.646 1.00 91.56 101 ASN A O 1
ATOM 832 N N . PHE A 1 102 ? -14.387 -2.601 -0.416 1.00 91.56 102 PHE A N 1
ATOM 833 C CA . PHE A 1 102 ? -13.383 -3.584 -0.825 1.00 91.56 102 PHE A CA 1
ATOM 834 C C . PHE A 1 102 ? -13.513 -3.945 -2.308 1.00 91.56 102 PHE A C 1
ATOM 836 O O . PHE A 1 102 ? -12.514 -3.955 -3.017 1.00 91.56 102 PHE A O 1
ATOM 843 N N . ASN A 1 103 ? -14.736 -4.139 -2.808 1.00 89.56 103 ASN A N 1
ATOM 844 C CA . ASN A 1 103 ? -14.969 -4.398 -4.228 1.00 89.56 103 ASN A CA 1
ATOM 845 C C . ASN A 1 103 ? -14.493 -3.223 -5.106 1.00 89.56 103 ASN A C 1
ATOM 847 O O . ASN A 1 103 ? -13.945 -3.441 -6.185 1.00 89.56 103 ASN A O 1
ATOM 851 N N . GLU A 1 104 ? -14.673 -1.968 -4.667 1.00 88.56 104 GLU A N 1
ATOM 852 C CA . GLU A 1 104 ? -14.114 -0.803 -5.377 1.00 88.56 104 GLU A CA 1
ATOM 853 C C . GLU A 1 104 ? -12.584 -0.855 -5.467 1.00 88.56 104 GLU A C 1
ATOM 855 O O . GLU A 1 104 ? -12.015 -0.493 -6.499 1.00 88.56 104 GLU A O 1
ATOM 860 N N . LEU A 1 105 ? -11.926 -1.319 -4.403 1.00 87.69 105 LEU A N 1
ATOM 861 C CA . LEU A 1 105 ? -10.481 -1.508 -4.368 1.00 87.69 105 LEU A CA 1
ATOM 862 C C . LEU A 1 105 ? -10.032 -2.650 -5.286 1.00 87.69 105 LEU A C 1
ATOM 864 O O . LEU A 1 105 ? -9.067 -2.481 -6.025 1.00 87.69 105 LEU A O 1
ATOM 868 N N . GLU A 1 106 ? -10.731 -3.785 -5.290 1.00 85.19 106 GLU A N 1
ATOM 869 C CA . GLU A 1 106 ? -10.439 -4.894 -6.210 1.00 85.19 106 GLU A CA 1
ATOM 870 C C . GLU A 1 106 ? -10.611 -4.475 -7.677 1.00 85.19 106 GLU A C 1
ATOM 872 O O . GLU A 1 106 ? -9.800 -4.823 -8.537 1.00 85.19 106 GLU A O 1
ATOM 877 N N . ASN A 1 107 ? -11.599 -3.623 -7.965 1.00 86.31 107 ASN A N 1
ATOM 878 C CA . ASN A 1 107 ? -11.811 -3.073 -9.302 1.00 86.31 107 ASN A CA 1
ATOM 879 C C . ASN A 1 107 ? -10.649 -2.213 -9.811 1.00 86.31 107 ASN A C 1
ATOM 881 O O . ASN A 1 107 ? -10.541 -2.018 -11.022 1.00 86.31 107 ASN A O 1
ATOM 885 N N . TRP A 1 108 ? -9.750 -1.731 -8.946 1.00 86.19 108 TRP A N 1
ATOM 886 C CA . TRP A 1 108 ? -8.529 -1.062 -9.403 1.00 86.19 108 TRP A CA 1
ATOM 887 C C . TRP A 1 108 ? -7.646 -1.970 -10.256 1.00 86.19 108 TRP A C 1
ATOM 889 O O . TRP A 1 108 ? -6.897 -1.456 -11.087 1.00 86.19 108 TRP A O 1
ATOM 899 N N . PHE A 1 109 ? -7.719 -3.284 -10.043 1.00 76.81 109 PHE A N 1
ATOM 900 C CA . PHE A 1 109 ? -6.899 -4.277 -10.734 1.00 76.81 109 PHE A CA 1
ATOM 901 C C . PHE A 1 109 ? -7.559 -4.808 -12.005 1.00 76.81 109 PHE A C 1
ATOM 903 O O . PHE A 1 109 ? -6.855 -5.272 -12.889 1.00 76.81 109 PHE A O 1
ATOM 910 N N . ASN A 1 110 ? -8.875 -4.635 -12.155 1.00 68.62 110 ASN A N 1
ATOM 911 C CA . ASN A 1 110 ? -9.603 -4.942 -13.393 1.00 68.62 110 ASN A CA 1
ATOM 912 C C . ASN A 1 110 ? -9.382 -3.892 -14.504 1.00 68.62 110 ASN A C 1
ATOM 914 O O . ASN A 1 110 ? -9.930 -4.022 -15.595 1.00 68.62 110 ASN A O 1
ATOM 918 N N . GLN A 1 111 ? -8.640 -2.818 -14.216 1.00 59.06 111 GLN A N 1
ATOM 919 C CA . GLN A 1 111 ? -8.355 -1.712 -15.141 1.00 59.06 111 GLN A CA 1
ATOM 920 C C . GLN A 1 111 ? -6.962 -1.798 -15.791 1.00 59.06 111 GLN A C 1
ATOM 922 O O . GLN A 1 111 ? -6.573 -0.872 -16.507 1.00 59.06 111 GLN A O 1
ATOM 927 N N . PHE A 1 112 ? -6.212 -2.867 -15.520 1.00 51.72 112 PHE A N 1
ATOM 928 C CA . PHE A 1 112 ? -4.886 -3.150 -16.075 1.00 51.72 112 PHE A CA 1
ATOM 929 C C . PHE A 1 112 ? -4.926 -4.436 -16.897 1.00 51.72 112 PHE A C 1
ATOM 931 O O . PHE A 1 112 ? -4.164 -4.495 -17.887 1.00 51.72 112 PHE A O 1
#

pLDDT: mean 92.18, std 9.52, range [38.91, 98.38]

Radius of gyration: 13.95 Å; chains: 1; bounding box: 39×25×35 Å

Sequence (112 aa):
MGKTIKKEDIEKLFEKFSYPMTRSAITSDQKKASLGLSKILWLAFVSNNDSEENIYNTLDQIVKNHENNISFSSLYFYKMKKALTKKETLMAQKYYSNKENFNELENWFNQF

Organism: NCBI:txid2292